Protein AF-A0A497B2S1-F1 (afdb_monomer)

Radius of gyration: 15.11 Å; Cα contacts (8 Å, |Δi|>4): 66; chains: 1; bounding box: 31×27×40 Å

Mean predicted aligned error: 3.39 Å

Foldseek 3Di:
DDFCVVCLVPQVRLCQQQVDGSVRLVVVLVVQVVVVVVVVVVVQVPDPDHDPDDVPRDDADLQHDSSSVNSLVRSCVNVVDDPVVSCVNSVHDDD

Solvent-accessible surface area (backbone atoms only — not comparable to full-atom values): 5654 Å² total; per-residue (Å²): 108,66,46,44,86,84,30,59,89,34,62,72,58,34,27,71,43,47,74,34,54,60,68,59,44,54,58,48,42,55,56,48,47,53,53,52,50,53,51,52,52,52,56,60,69,71,44,94,63,83,76,93,59,62,89,84,67,62,83,82,61,83,57,75,50,66,54,32,46,50,47,54,53,31,32,41,74,61,65,64,58,57,69,68,59,51,22,56,44,45,63,46,82,82,132

Sequence (95 aa):
MLNYAKVADKPNMLRALTGLTKEAFEKLAQAFAQAYEEHLDELDRQREKPRQRRRGGGRKSAIPTIEDKLLFILVYFRLYPIQIVQGFLFGLSQP

Structure (mmCIF, N/CA/C/O backbone):
data_AF-A0A497B2S1-F1
#
_entry.id   AF-A0A497B2S1-F1
#
loop_
_atom_site.group_PDB
_atom_site.id
_atom_site.type_symbol
_atom_site.label_atom_id
_atom_site.label_alt_id
_atom_site.label_comp_id
_atom_site.label_asym_id
_atom_site.label_entity_id
_atom_site.label_seq_id
_atom_site.pdbx_PDB_ins_code
_atom_site.Cartn_x
_atom_site.Cartn_y
_atom_site.Cartn_z
_atom_site.occupancy
_atom_site.B_iso_or_equiv
_atom_site.auth_seq_id
_atom_site.auth_comp_id
_atom_site.auth_asym_id
_atom_site.auth_atom_id
_atom_site.pdbx_PDB_model_num
ATOM 1 N N . MET A 1 1 ? -4.316 -14.159 6.062 1.00 88.50 1 MET A N 1
ATOM 2 C CA . MET A 1 1 ? -3.863 -13.016 5.250 1.00 88.50 1 MET A CA 1
ATOM 3 C C . MET A 1 1 ? -4.755 -11.810 5.480 1.00 88.50 1 MET A C 1
ATOM 5 O O . MET A 1 1 ? -5.979 -11.930 5.342 1.00 88.50 1 MET A O 1
ATOM 9 N N . LEU A 1 2 ? -4.130 -10.704 5.869 1.00 94.00 2 LEU A N 1
ATOM 10 C CA . LEU A 1 2 ? -4.694 -9.363 5.917 1.00 94.00 2 LEU A CA 1
ATOM 11 C C . LEU A 1 2 ? -4.974 -8.880 4.486 1.00 94.00 2 LEU A C 1
ATOM 13 O O . LEU A 1 2 ? -4.153 -9.088 3.599 1.00 94.00 2 LEU A O 1
ATOM 17 N N . ASN A 1 3 ? -6.144 -8.290 4.260 1.00 96.50 3 ASN A N 1
ATOM 18 C CA . ASN A 1 3 ? -6.528 -7.676 2.989 1.00 96.50 3 ASN A CA 1
ATOM 19 C C . ASN A 1 3 ? -7.564 -6.575 3.248 1.00 96.50 3 ASN A C 1
ATOM 21 O O . ASN A 1 3 ? -8.162 -6.533 4.331 1.00 96.50 3 ASN A O 1
ATOM 25 N N . TYR A 1 4 ? -7.764 -5.692 2.274 1.00 97.69 4 TYR A N 1
ATOM 26 C CA . TYR A 1 4 ? -8.618 -4.521 2.415 1.00 97.69 4 TYR A CA 1
ATOM 27 C C . TYR A 1 4 ? -10.072 -4.906 2.689 1.00 97.69 4 TYR A C 1
ATOM 29 O O . TYR A 1 4 ? -10.657 -4.416 3.652 1.00 97.69 4 TYR A O 1
ATOM 37 N N . ALA A 1 5 ? -10.623 -5.871 1.949 1.00 96.56 5 ALA A N 1
ATOM 38 C CA . ALA A 1 5 ? -12.002 -6.334 2.128 1.00 96.56 5 ALA A CA 1
ATOM 39 C C . ALA A 1 5 ? -12.319 -6.772 3.575 1.00 96.56 5 ALA A C 1
ATOM 41 O O . ALA A 1 5 ? -13.412 -6.533 4.076 1.00 96.56 5 ALA A O 1
ATOM 42 N N . LYS A 1 6 ? -11.359 -7.373 4.293 1.00 96.25 6 LYS A N 1
ATOM 43 C CA . LYS A 1 6 ? -11.543 -7.802 5.693 1.00 96.25 6 LYS A CA 1
ATOM 44 C C . LYS A 1 6 ? -11.499 -6.666 6.714 1.00 96.25 6 LYS A C 1
ATOM 46 O O . LYS A 1 6 ? -11.911 -6.889 7.863 1.00 96.25 6 LYS A O 1
ATOM 51 N N . VAL A 1 7 ? -10.934 -5.513 6.348 1.00 97.19 7 VAL A N 1
ATOM 52 C CA . VAL A 1 7 ? -10.688 -4.383 7.259 1.00 97.19 7 VAL A CA 1
ATOM 53 C C . VAL A 1 7 ? -11.477 -3.125 6.906 1.00 97.19 7 VAL A C 1
ATOM 55 O O . VAL A 1 7 ? -11.657 -2.290 7.788 1.00 97.19 7 VAL A O 1
ATOM 58 N N . ALA A 1 8 ? -11.980 -3.006 5.675 1.00 95.94 8 ALA A N 1
ATOM 59 C CA . ALA A 1 8 ? -12.681 -1.828 5.168 1.00 95.94 8 ALA A CA 1
ATOM 60 C C . ALA A 1 8 ? -13.864 -1.423 6.060 1.00 95.94 8 ALA A C 1
ATOM 62 O O . ALA A 1 8 ? -13.999 -0.254 6.413 1.00 95.94 8 ALA A O 1
ATOM 63 N N . ASP A 1 9 ? -14.656 -2.397 6.514 1.00 96.00 9 ASP A N 1
ATOM 64 C CA . ASP A 1 9 ? -15.841 -2.157 7.350 1.00 96.00 9 ASP A CA 1
ATOM 65 C C . ASP A 1 9 ? -15.542 -2.182 8.858 1.00 96.00 9 ASP A C 1
ATOM 67 O O . ASP A 1 9 ? -16.445 -2.253 9.690 1.00 96.00 9 ASP A O 1
ATOM 71 N N . LYS A 1 10 ? -14.261 -2.116 9.241 1.00 97.88 10 LYS A N 1
ATOM 72 C CA . LYS A 1 10 ? -13.808 -2.050 10.638 1.00 97.88 10 LYS A CA 1
ATOM 73 C C . LYS A 1 10 ? -13.028 -0.752 10.855 1.00 97.88 10 LYS A C 1
ATOM 75 O O . LYS A 1 10 ? -11.796 -0.788 10.866 1.00 97.88 10 LYS A O 1
ATOM 80 N N . PRO A 1 11 ? -13.709 0.389 11.080 1.00 96.25 11 PRO A N 1
ATOM 81 C CA . PRO A 1 11 ? -13.082 1.713 11.091 1.00 96.25 11 PRO A CA 1
ATOM 82 C C . PRO A 1 11 ? -11.892 1.828 12.050 1.00 96.25 11 PRO A C 1
ATOM 84 O O . PRO A 1 11 ? -10.843 2.347 11.677 1.00 96.25 11 PRO A O 1
ATOM 87 N N . ASN A 1 12 ? -12.018 1.279 13.263 1.00 97.81 12 ASN A N 1
ATOM 88 C CA . ASN A 1 12 ? -10.938 1.292 14.254 1.00 97.81 12 ASN A CA 1
ATOM 89 C C . ASN A 1 12 ? -9.714 0.502 13.784 1.00 97.81 12 ASN A C 1
ATOM 91 O O . ASN A 1 12 ? -8.585 0.942 13.980 1.00 97.81 12 ASN A O 1
ATOM 95 N N . MET A 1 13 ? -9.936 -0.643 13.138 1.00 97.62 13 MET A N 1
ATOM 96 C CA . MET A 1 13 ? -8.860 -1.502 12.657 1.00 97.62 13 MET A CA 1
ATOM 97 C C . MET A 1 13 ? -8.180 -0.902 11.430 1.00 97.62 13 MET A C 1
ATOM 99 O O . MET A 1 13 ? -6.956 -0.820 11.401 1.00 97.62 13 MET A O 1
ATOM 103 N N . LEU A 1 14 ? -8.953 -0.413 10.456 1.00 98.31 14 LEU A N 1
ATOM 104 C CA . LEU A 1 14 ? -8.412 0.283 9.290 1.00 98.31 14 LEU A CA 1
ATOM 105 C C . LEU A 1 14 ? -7.571 1.492 9.716 1.00 98.31 14 LEU A C 1
ATOM 107 O O . LEU A 1 14 ? -6.435 1.637 9.262 1.00 98.31 14 LEU A O 1
ATOM 111 N N . ARG A 1 15 ? -8.081 2.311 10.643 1.00 98.06 15 ARG A N 1
ATOM 112 C CA . ARG A 1 15 ? -7.367 3.490 11.144 1.00 98.06 15 ARG A CA 1
ATOM 113 C C . ARG A 1 15 ? -6.121 3.122 11.946 1.00 98.06 15 ARG A C 1
ATOM 115 O O . ARG A 1 15 ? -5.108 3.798 11.819 1.00 98.06 15 ARG A O 1
ATOM 122 N N . ALA A 1 16 ? -6.160 2.058 12.747 1.00 97.88 16 ALA A N 1
ATOM 123 C CA . ALA A 1 16 ? -4.976 1.586 13.466 1.00 97.88 16 ALA A CA 1
ATOM 124 C C . ALA A 1 16 ? -3.875 1.119 12.499 1.00 97.88 16 ALA A C 1
ATOM 126 O O . ALA A 1 16 ? -2.712 1.469 12.682 1.00 97.88 16 ALA A O 1
ATOM 127 N N . LEU A 1 17 ? -4.261 0.382 11.453 1.00 98.00 17 LEU A N 1
ATOM 128 C CA . LEU A 1 17 ? -3.352 -0.187 10.460 1.00 98.00 17 LEU A CA 1
ATOM 129 C C . LEU A 1 17 ? -2.791 0.848 9.478 1.00 98.00 17 LEU A C 1
ATOM 131 O O . LEU A 1 17 ? -1.653 0.710 9.056 1.00 98.00 17 LEU A O 1
ATOM 135 N N . THR A 1 18 ? -3.574 1.859 9.091 1.00 98.25 18 THR A N 1
ATOM 136 C CA . THR A 1 18 ? -3.221 2.768 7.979 1.00 98.25 18 THR A CA 1
ATOM 137 C C . THR A 1 18 ? -3.140 4.239 8.370 1.00 98.25 18 THR A C 1
ATOM 139 O O . THR A 1 18 ? -2.598 5.042 7.622 1.00 98.25 18 THR A O 1
ATOM 142 N N . GLY A 1 19 ? -3.692 4.620 9.524 1.00 97.94 19 GLY A N 1
ATOM 143 C CA . GLY A 1 19 ? -3.887 6.020 9.908 1.00 97.94 19 GLY A CA 1
ATOM 144 C C . GLY A 1 19 ? -5.069 6.712 9.218 1.00 97.94 19 GLY A C 1
ATOM 145 O O . GLY A 1 19 ? -5.348 7.863 9.539 1.00 97.94 19 GLY A O 1
ATOM 146 N N . LEU A 1 20 ? -5.782 6.036 8.310 1.00 98.38 20 LEU A N 1
ATOM 147 C CA . LEU A 1 20 ? -6.820 6.639 7.470 1.00 98.38 20 LEU A CA 1
ATOM 148 C C . LEU A 1 20 ? -8.235 6.192 7.856 1.00 98.38 20 LEU A C 1
ATOM 150 O O . LEU A 1 20 ? -8.450 5.106 8.401 1.00 98.38 20 LEU A O 1
ATOM 154 N N . THR A 1 21 ? -9.216 7.039 7.543 1.00 98.38 21 THR A N 1
ATOM 155 C CA . THR A 1 21 ? -10.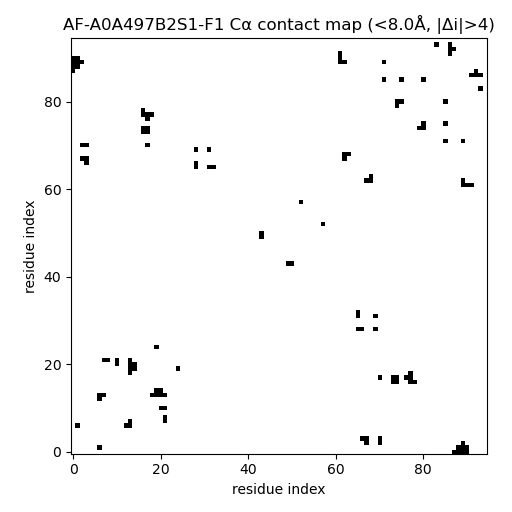628 6.635 7.465 1.00 98.38 21 THR A CA 1
ATOM 156 C C . THR A 1 21 ? -10.873 5.840 6.178 1.00 98.38 21 THR A C 1
ATOM 158 O O . THR A 1 21 ? -10.055 5.879 5.259 1.00 98.38 21 THR A O 1
ATOM 161 N N . LYS A 1 22 ? -12.011 5.135 6.086 1.00 98.19 22 LYS A N 1
ATOM 162 C CA . LYS A 1 22 ? -12.395 4.393 4.871 1.00 98.19 22 LYS A CA 1
ATOM 163 C C . LYS A 1 22 ? -12.438 5.306 3.643 1.00 98.19 22 LYS A C 1
ATOM 165 O O . LYS A 1 22 ? -11.789 5.009 2.652 1.00 98.19 22 LYS A O 1
ATOM 170 N N . GLU A 1 23 ? -13.099 6.452 3.765 1.00 98.25 23 GLU A N 1
ATOM 171 C CA . GLU A 1 23 ? -13.213 7.445 2.692 1.00 98.25 23 GLU A CA 1
ATOM 172 C C . GLU A 1 23 ? -11.846 7.998 2.250 1.00 98.25 23 GLU A C 1
ATOM 174 O O . GLU A 1 23 ? -11.544 8.045 1.058 1.00 98.25 23 GLU A O 1
ATOM 179 N N . ALA A 1 24 ? -10.977 8.363 3.201 1.00 98.50 24 ALA A N 1
ATOM 180 C CA . ALA A 1 24 ? -9.636 8.851 2.878 1.00 98.50 24 ALA A CA 1
ATOM 181 C C . ALA A 1 24 ? -8.782 7.767 2.201 1.00 98.50 24 ALA A C 1
ATOM 183 O O . ALA A 1 24 ? -8.031 8.064 1.272 1.00 98.50 24 ALA A O 1
ATOM 184 N N . PHE A 1 25 ? -8.919 6.512 2.641 1.00 98.62 25 PHE A N 1
ATOM 185 C CA . PHE A 1 25 ? -8.263 5.374 2.008 1.00 98.62 25 PHE A CA 1
ATOM 186 C C . PHE A 1 2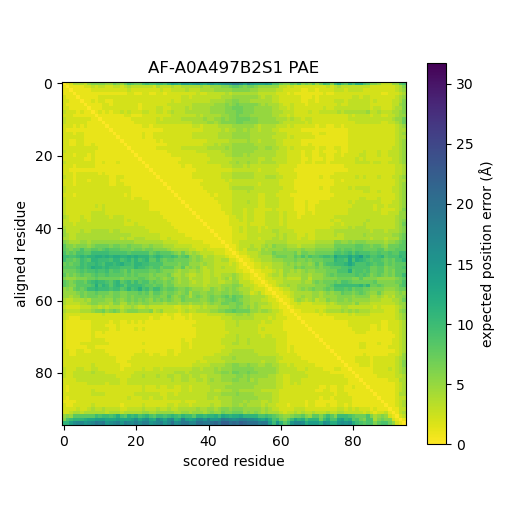5 ? -8.756 5.173 0.571 1.00 98.62 25 PHE A C 1
ATOM 188 O O . PHE A 1 25 ? -7.932 5.045 -0.325 1.00 98.62 25 PHE A O 1
ATOM 195 N N . GLU A 1 26 ? -10.069 5.162 0.332 1.00 98.06 26 GLU A N 1
ATOM 196 C CA . GLU A 1 26 ? -10.652 4.948 -1.002 1.00 98.06 26 GLU A CA 1
ATOM 197 C C . GLU A 1 26 ? -10.249 6.058 -1.979 1.00 98.06 26 GLU A C 1
ATOM 199 O O . GLU A 1 26 ? -9.856 5.778 -3.112 1.00 98.06 26 GLU A O 1
ATOM 204 N N . LYS A 1 27 ? -10.237 7.315 -1.518 1.00 98.44 27 LYS A N 1
ATOM 205 C CA . LYS A 1 27 ? -9.739 8.446 -2.310 1.00 98.44 27 LYS A CA 1
ATOM 206 C C . LYS A 1 27 ? -8.259 8.285 -2.668 1.00 98.44 27 LYS A C 1
ATOM 208 O O . LYS A 1 27 ? -7.866 8.529 -3.808 1.00 98.44 27 LYS A O 1
ATOM 213 N N . LEU A 1 28 ? -7.434 7.854 -1.712 1.00 98.56 28 LEU A N 1
ATOM 214 C CA . LEU A 1 28 ? -6.021 7.578 -1.967 1.00 98.56 28 LEU A CA 1
ATOM 215 C C . LEU A 1 28 ? -5.834 6.376 -2.904 1.00 98.56 28 LEU A C 1
ATOM 217 O O . LEU A 1 28 ? -4.951 6.408 -3.755 1.00 98.56 28 LEU A O 1
ATOM 221 N N . ALA A 1 29 ? -6.671 5.344 -2.789 1.00 98.44 29 ALA A N 1
ATOM 222 C CA . ALA A 1 29 ? -6.624 4.154 -3.632 1.00 98.44 29 ALA A CA 1
ATOM 223 C C . ALA A 1 29 ? -6.873 4.482 -5.106 1.00 98.44 29 ALA A C 1
ATOM 225 O O . ALA A 1 29 ? -6.188 3.932 -5.963 1.00 98.44 29 ALA A O 1
ATOM 226 N N . GLN A 1 30 ? -7.777 5.419 -5.404 1.00 98.38 30 GLN A N 1
ATOM 227 C CA . GLN A 1 30 ? -8.012 5.895 -6.771 1.00 98.38 30 GLN A CA 1
ATOM 228 C C . GLN A 1 30 ? -6.769 6.570 -7.364 1.00 98.38 30 GLN A C 1
ATOM 230 O O . GLN A 1 30 ? -6.321 6.196 -8.447 1.00 98.38 30 GLN A O 1
ATOM 235 N N . ALA A 1 31 ? -6.169 7.517 -6.635 1.00 98.44 31 ALA A N 1
ATOM 236 C CA . ALA A 1 31 ? -4.945 8.188 -7.077 1.00 98.44 31 ALA A CA 1
ATOM 237 C C . ALA A 1 31 ? -3.769 7.203 -7.210 1.00 98.44 31 ALA A C 1
ATOM 239 O O . ALA A 1 31 ? -3.004 7.252 -8.172 1.00 98.44 31 ALA A O 1
ATOM 240 N N . PHE A 1 32 ? -3.652 6.264 -6.268 1.00 98.56 32 PHE A N 1
ATOM 241 C CA . PHE A 1 32 ? -2.639 5.216 -6.304 1.00 98.56 32 PHE A CA 1
ATOM 242 C C . PHE A 1 32 ? -2.834 4.259 -7.487 1.00 98.56 32 PHE A C 1
ATOM 244 O O . PHE A 1 32 ? -1.846 3.877 -8.104 1.00 98.56 32 PHE A O 1
ATOM 251 N N . ALA A 1 33 ? -4.072 3.899 -7.844 1.00 98.38 33 ALA A N 1
ATOM 252 C CA . ALA A 1 33 ? -4.361 3.057 -9.007 1.00 98.38 33 ALA A CA 1
ATOM 253 C C . ALA A 1 33 ? -3.828 3.684 -10.300 1.00 98.38 33 ALA A C 1
ATOM 255 O O . ALA A 1 33 ? -3.168 3.008 -11.087 1.00 98.38 33 ALA A O 1
ATOM 256 N N . GLN A 1 34 ? -4.082 4.983 -10.483 1.00 98.25 34 GLN A N 1
ATOM 257 C CA . GLN A 1 34 ? -3.602 5.726 -11.641 1.00 98.25 34 GLN A CA 1
ATOM 258 C C . GLN A 1 34 ? -2.069 5.761 -11.677 1.00 98.25 34 GLN A C 1
ATOM 260 O O . GLN A 1 34 ? -1.475 5.333 -12.663 1.00 98.25 34 GLN A O 1
ATOM 265 N N . ALA A 1 35 ? -1.430 6.181 -10.580 1.00 98.31 35 ALA A N 1
ATOM 266 C CA . ALA A 1 35 ? 0.029 6.242 -10.496 1.00 98.31 35 ALA A CA 1
ATOM 267 C C . ALA A 1 35 ? 0.685 4.862 -10.696 1.00 98.31 35 ALA A C 1
ATOM 269 O O . ALA A 1 35 ? 1.756 4.749 -11.291 1.00 98.31 35 ALA A O 1
ATOM 270 N N . TYR A 1 36 ? 0.039 3.796 -10.216 1.00 96.88 36 TYR A N 1
ATOM 271 C CA . TYR A 1 36 ? 0.509 2.427 -10.389 1.00 96.88 36 TYR A CA 1
ATOM 272 C C . TYR A 1 36 ? 0.514 2.009 -11.863 1.00 96.88 36 TYR A C 1
ATOM 274 O O . TYR A 1 36 ? 1.520 1.481 -12.334 1.00 96.88 36 TYR A O 1
ATOM 282 N N . GLU A 1 37 ? -0.568 2.256 -12.606 1.00 96.56 37 GLU A N 1
ATOM 283 C CA . GLU A 1 37 ? -0.617 1.931 -14.037 1.00 96.56 37 GLU A CA 1
ATOM 284 C C . GLU A 1 37 ? 0.319 2.814 -14.868 1.00 96.56 37 GLU A C 1
ATOM 286 O O . GLU A 1 37 ? 1.036 2.291 -15.721 1.00 96.56 37 GLU A O 1
ATOM 291 N N . GLU A 1 38 ? 0.402 4.115 -14.573 1.00 97.81 38 GLU A N 1
ATOM 292 C CA . GLU A 1 38 ? 1.348 5.030 -15.229 1.00 97.81 38 GLU A CA 1
ATOM 293 C C . GLU A 1 38 ? 2.798 4.557 -15.059 1.00 97.81 38 GLU A C 1
ATOM 295 O O . GLU A 1 38 ? 3.570 4.532 -16.023 1.00 97.81 38 GLU A O 1
ATOM 300 N N . HIS A 1 39 ? 3.153 4.101 -13.855 1.00 96.50 39 HIS A N 1
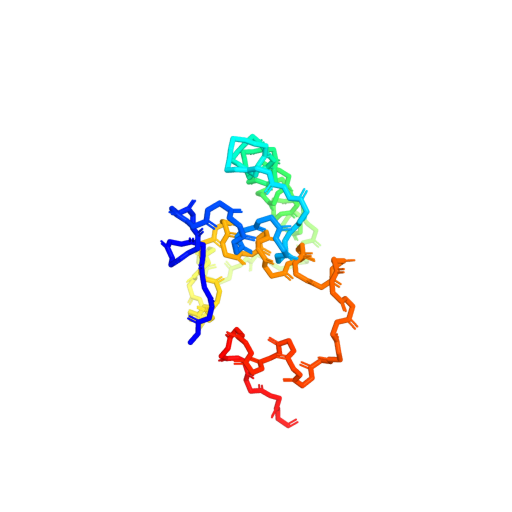ATOM 301 C CA . HIS A 1 39 ? 4.469 3.536 -13.586 1.00 96.50 39 HIS A CA 1
ATOM 302 C C . HIS A 1 39 ? 4.701 2.219 -14.341 1.00 96.50 39 HIS A C 1
ATOM 304 O O . HIS A 1 39 ? 5.777 2.000 -14.898 1.00 96.50 39 HIS A O 1
AT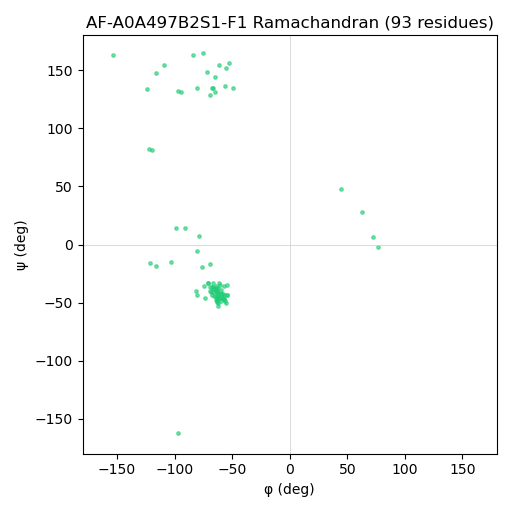OM 310 N N . LEU A 1 40 ? 3.701 1.333 -14.416 1.00 94.06 40 LEU A N 1
ATOM 311 C CA . LEU A 1 40 ? 3.809 0.104 -15.209 1.00 94.06 40 LEU A CA 1
ATOM 312 C C . LEU A 1 40 ? 3.967 0.390 -16.710 1.00 94.06 40 LEU A C 1
ATOM 314 O O . LEU A 1 40 ? 4.715 -0.320 -17.388 1.00 94.06 40 LEU A O 1
ATOM 318 N N . ASP A 1 41 ? 3.286 1.414 -17.228 1.00 95.38 41 ASP A N 1
ATOM 319 C CA . ASP A 1 41 ? 3.434 1.895 -18.604 1.00 95.38 41 ASP A CA 1
ATOM 320 C C . ASP A 1 41 ? 4.834 2.426 -18.869 1.00 95.38 41 ASP A C 1
ATOM 322 O O . ASP A 1 41 ? 5.438 2.085 -19.887 1.00 95.38 41 ASP A O 1
ATOM 326 N N . GLU A 1 42 ? 5.373 3.219 -17.949 1.00 96.00 42 GLU A N 1
ATOM 327 C CA . GLU A 1 42 ? 6.741 3.708 -18.036 1.00 96.00 42 GLU A CA 1
ATOM 328 C C . GLU A 1 42 ? 7.756 2.561 -18.061 1.00 96.00 42 GLU A C 1
ATOM 330 O O . GLU A 1 42 ? 8.589 2.500 -18.968 1.00 96.00 42 GLU A O 1
ATOM 335 N N . LEU A 1 43 ? 7.634 1.605 -17.136 1.00 93.12 43 LEU A N 1
ATOM 336 C CA . LEU A 1 43 ? 8.505 0.432 -17.092 1.00 93.12 43 LEU A CA 1
ATOM 337 C C . LEU A 1 43 ? 8.428 -0.393 -18.377 1.00 93.12 43 LEU A C 1
ATOM 339 O O . LEU A 1 43 ? 9.445 -0.902 -18.841 1.00 93.12 43 LEU A O 1
ATOM 343 N N . ASP A 1 44 ? 7.240 -0.546 -18.965 1.00 92.06 44 ASP A N 1
ATOM 344 C CA . ASP A 1 44 ? 7.094 -1.279 -20.219 1.00 92.06 44 ASP A CA 1
ATOM 345 C C . ASP A 1 44 ? 7.686 -0.520 -21.419 1.00 92.06 44 ASP A C 1
ATOM 347 O O . ASP A 1 44 ? 8.253 -1.173 -22.296 1.00 92.06 44 ASP A O 1
ATOM 351 N N . ARG A 1 45 ? 7.635 0.822 -21.441 1.00 92.56 45 ARG A N 1
ATOM 352 C CA . ARG A 1 45 ? 8.308 1.649 -22.464 1.00 92.56 45 ARG A CA 1
ATOM 353 C C . ARG A 1 45 ? 9.833 1.571 -22.378 1.00 92.56 45 ARG A C 1
ATOM 355 O O . ARG A 1 45 ? 10.496 1.642 -23.406 1.00 92.56 45 ARG A O 1
ATOM 362 N N . GLN A 1 46 ? 10.381 1.420 -21.174 1.00 94.69 46 GLN A N 1
ATOM 363 C CA . GLN A 1 46 ? 11.826 1.348 -20.929 1.00 94.69 46 GLN A CA 1
ATOM 364 C C . GLN A 1 46 ? 12.435 -0.041 -21.205 1.00 94.69 46 GLN A C 1
ATOM 366 O O . GLN A 1 46 ? 13.650 -0.210 -21.121 1.00 94.69 46 GLN A O 1
ATOM 371 N N . ARG A 1 47 ? 11.628 -1.062 -21.527 1.00 92.19 47 ARG A N 1
ATOM 372 C CA . ARG A 1 47 ? 12.139 -2.413 -21.805 1.00 92.19 47 ARG A CA 1
ATOM 373 C C . ARG A 1 47 ? 12.932 -2.460 -23.112 1.00 92.19 47 ARG A C 1
ATOM 375 O O . ARG A 1 47 ? 12.393 -2.179 -24.175 1.00 92.19 47 ARG A O 1
ATOM 382 N N . GLU A 1 48 ? 14.148 -3.003 -23.052 1.00 93.75 48 GLU A N 1
ATOM 383 C CA . GLU A 1 48 ? 14.949 -3.322 -24.247 1.00 93.75 48 GLU A CA 1
ATOM 384 C C . GLU A 1 48 ? 14.271 -4.348 -25.171 1.00 93.75 48 GLU A C 1
ATOM 386 O O . GLU A 1 48 ? 14.439 -4.315 -26.388 1.00 93.75 48 GLU A O 1
ATOM 391 N N . LYS A 1 49 ? 13.506 -5.287 -24.592 1.00 93.25 49 LYS A N 1
ATOM 392 C CA . LYS A 1 49 ? 12.774 -6.328 -25.325 1.00 93.25 49 LYS A CA 1
ATOM 393 C C . LYS A 1 49 ? 11.281 -6.289 -24.987 1.00 93.25 49 LYS A C 1
ATOM 395 O O . LYS A 1 49 ? 10.936 -6.283 -23.798 1.00 93.25 49 LYS A O 1
ATOM 400 N N . PRO A 1 50 ? 10.386 -6.353 -25.991 1.00 87.81 50 PRO A N 1
ATOM 401 C CA . PRO A 1 50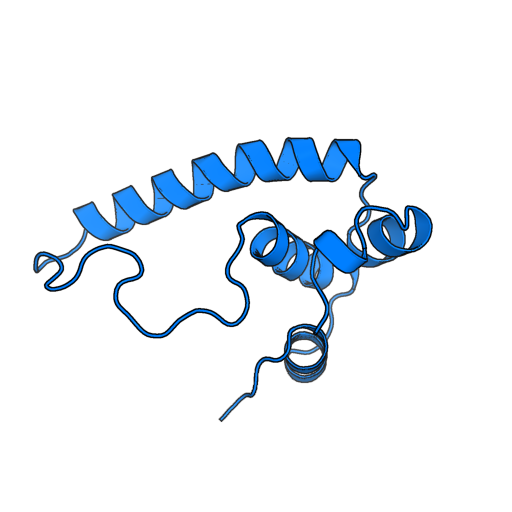 ? 8.949 -6.427 -25.759 1.00 87.81 50 PRO A CA 1
ATOM 402 C C . PRO A 1 50 ? 8.559 -7.602 -24.857 1.00 87.81 50 PRO A C 1
ATOM 404 O O . PRO A 1 50 ? 9.215 -8.647 -24.827 1.00 87.81 50 PRO A O 1
ATOM 407 N N . ARG A 1 51 ? 7.453 -7.458 -24.119 1.00 87.00 51 ARG A N 1
ATOM 408 C CA . ARG A 1 51 ? 6.946 -8.542 -23.268 1.00 87.00 51 ARG A CA 1
ATOM 409 C C . ARG A 1 51 ? 6.507 -9.730 -24.126 1.00 87.00 51 ARG A C 1
ATOM 411 O O . ARG A 1 51 ? 5.676 -9.577 -25.012 1.00 87.00 51 ARG A O 1
ATOM 418 N N . GLN A 1 52 ? 6.958 -10.934 -23.771 1.00 90.38 52 GLN A N 1
ATOM 419 C CA . GLN A 1 52 ? 6.445 -12.172 -24.374 1.00 90.38 52 GLN A CA 1
ATOM 420 C C . GLN A 1 52 ? 5.006 -12.486 -23.923 1.00 90.38 52 GLN A C 1
ATOM 422 O O . GLN A 1 52 ? 4.217 -13.050 -24.674 1.00 90.38 52 GLN A O 1
ATOM 427 N N . ARG A 1 53 ? 4.655 -12.136 -22.677 1.00 88.94 53 ARG A N 1
ATOM 428 C CA . ARG A 1 53 ? 3.322 -12.352 -22.092 1.00 88.94 53 ARG A CA 1
ATOM 429 C C . ARG A 1 53 ? 2.652 -11.021 -21.777 1.00 88.94 53 ARG A C 1
ATOM 431 O O . ARG A 1 53 ? 3.321 -10.078 -21.345 1.00 88.94 53 ARG A O 1
ATOM 438 N N . ARG A 1 54 ? 1.320 -10.981 -21.892 1.00 88.00 54 ARG A N 1
ATOM 439 C CA . ARG A 1 54 ? 0.502 -9.848 -21.426 1.00 88.00 54 ARG A CA 1
ATOM 440 C C . ARG A 1 54 ? 0.806 -9.512 -19.958 1.00 88.00 54 ARG A C 1
ATOM 442 O O . ARG A 1 54 ? 1.259 -10.372 -19.189 1.00 88.00 54 ARG A O 1
ATOM 449 N N . ARG A 1 55 ? 0.537 -8.264 -19.553 1.00 86.19 55 ARG A N 1
ATOM 450 C CA . ARG A 1 55 ? 0.562 -7.867 -18.135 1.00 86.19 55 ARG A CA 1
ATOM 451 C C . ARG A 1 55 ? -0.249 -8.857 -17.297 1.00 86.19 55 ARG A C 1
ATOM 453 O O . ARG A 1 55 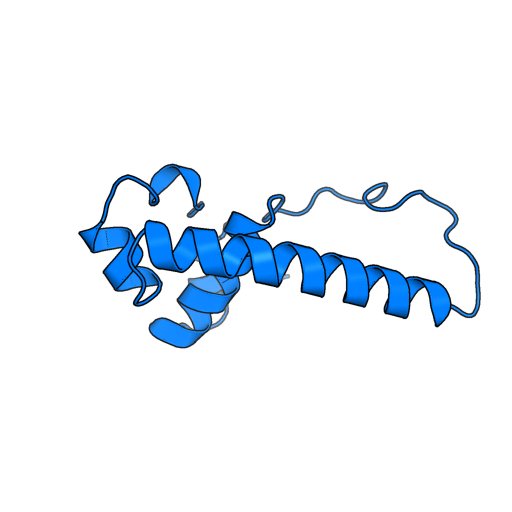? -1.317 -9.297 -17.706 1.00 86.19 55 ARG A O 1
ATOM 460 N N . GLY A 1 56 ? 0.309 -9.278 -16.163 1.00 85.12 56 GLY A N 1
ATOM 461 C CA . GLY A 1 56 ? -0.329 -10.269 -15.288 1.00 85.12 56 GLY A CA 1
ATOM 462 C C . GLY A 1 56 ? -0.344 -11.722 -15.799 1.00 85.12 56 GLY A C 1
ATOM 463 O O . GLY A 1 56 ? -0.946 -12.576 -15.145 1.00 85.12 56 GLY A O 1
ATOM 464 N N . GLY A 1 57 ? 0.327 -12.036 -16.917 1.00 87.19 57 GLY A N 1
ATOM 465 C CA . GLY A 1 57 ? 0.459 -13.401 -17.463 1.00 87.19 57 GLY A CA 1
ATOM 466 C C . GLY A 1 57 ? 1.501 -14.297 -16.768 1.00 87.19 57 GLY A C 1
ATOM 467 O O . GLY A 1 57 ? 1.837 -15.372 -17.268 1.00 87.19 57 GLY A O 1
ATOM 468 N N . GLY A 1 58 ? 2.072 -13.834 -15.654 1.00 87.81 58 GLY A N 1
ATOM 469 C CA . GLY A 1 58 ? 2.996 -14.594 -14.807 1.00 87.81 58 GLY A CA 1
ATOM 470 C C . GLY A 1 58 ? 2.298 -15.249 -13.611 1.00 87.81 58 GLY A C 1
ATOM 471 O O . GLY A 1 58 ? 1.073 -15.376 -13.576 1.00 87.81 58 GLY A O 1
ATOM 472 N N . ARG A 1 59 ? 3.095 -15.637 -12.606 1.00 86.00 59 ARG A N 1
ATOM 473 C CA . ARG A 1 59 ? 2.590 -16.111 -11.308 1.00 86.00 59 ARG A CA 1
ATOM 474 C C . ARG A 1 59 ? 1.674 -15.051 -10.690 1.00 86.00 59 ARG A C 1
ATOM 476 O O . ARG A 1 59 ? 1.989 -13.862 -10.718 1.00 86.00 59 ARG A O 1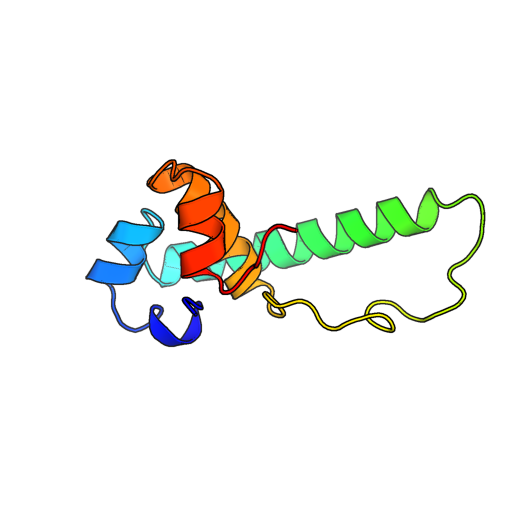
ATOM 483 N N . LYS A 1 60 ? 0.542 -15.484 -10.133 1.00 86.06 60 LYS A N 1
ATOM 484 C CA . LYS A 1 60 ? -0.386 -14.581 -9.446 1.00 86.06 60 LYS A CA 1
ATOM 485 C C . LYS A 1 60 ? 0.262 -14.037 -8.173 1.00 86.06 60 LYS A C 1
ATOM 487 O O . LYS A 1 60 ? 0.884 -14.787 -7.422 1.00 86.06 60 LYS A O 1
ATOM 492 N N . SER A 1 61 ? 0.128 -12.728 -7.974 1.00 86.38 61 SER A N 1
ATOM 493 C CA . SER A 1 61 ? 0.578 -12.047 -6.760 1.00 86.38 61 SER A CA 1
ATOM 494 C C . SER A 1 61 ? -0.233 -12.532 -5.558 1.00 86.38 61 SER A C 1
ATOM 496 O O . SER A 1 61 ? -1.437 -12.748 -5.684 1.00 86.38 61 SER A O 1
ATOM 498 N N . ALA A 1 62 ? 0.410 -12.640 -4.395 1.00 88.12 62 ALA A N 1
ATOM 499 C CA . ALA A 1 62 ? -0.285 -12.830 -3.120 1.00 88.12 62 ALA A CA 1
ATOM 500 C C . ALA A 1 62 ? -1.080 -11.579 -2.697 1.00 88.12 62 ALA A C 1
ATOM 502 O O . ALA A 1 62 ? -1.984 -11.673 -1.881 1.00 88.12 62 ALA A O 1
ATOM 503 N N . ILE A 1 63 ? -0.779 -10.422 -3.294 1.00 93.25 63 ILE A N 1
ATOM 504 C CA . ILE A 1 63 ? -1.437 -9.133 -3.060 1.00 93.25 63 ILE A CA 1
ATOM 505 C C . ILE A 1 63 ? -1.991 -8.656 -4.417 1.00 93.25 63 ILE A C 1
ATOM 507 O O . ILE A 1 63 ? -1.286 -7.962 -5.164 1.00 93.25 63 ILE A O 1
ATOM 511 N N . PRO A 1 64 ? -3.173 -9.148 -4.837 1.00 90.94 64 PRO A N 1
ATOM 512 C CA . PRO A 1 64 ? -3.626 -9.010 -6.219 1.00 90.94 64 PRO A CA 1
ATOM 513 C C . PRO A 1 64 ? -4.258 -7.647 -6.522 1.00 90.94 64 PRO A C 1
ATOM 515 O O . PRO A 1 64 ? -4.010 -7.102 -7.601 1.00 90.94 64 PRO A O 1
ATOM 518 N N . THR A 1 65 ? -5.050 -7.095 -5.599 1.00 95.75 65 THR A N 1
ATOM 519 C CA . THR A 1 65 ? -5.818 -5.864 -5.831 1.00 95.75 65 THR A CA 1
ATOM 520 C C . THR A 1 65 ? -4.978 -4.611 -5.589 1.00 95.75 65 THR A C 1
ATOM 522 O O . THR A 1 65 ? -3.895 -4.669 -5.000 1.00 95.75 65 THR A O 1
ATOM 525 N N . ILE A 1 66 ? -5.447 -3.466 -6.085 1.00 97.25 66 ILE A N 1
ATOM 526 C CA . ILE A 1 66 ? -4.783 -2.178 -5.855 1.00 97.25 66 ILE A CA 1
ATOM 527 C C . ILE A 1 66 ? -4.912 -1.767 -4.386 1.00 97.25 66 ILE A C 1
ATOM 529 O O . ILE A 1 66 ? -3.939 -1.322 -3.781 1.00 97.25 66 ILE A O 1
ATOM 533 N N . GLU A 1 67 ? -6.076 -1.999 -3.790 1.00 98.25 67 GLU A N 1
ATOM 534 C CA . GLU A 1 67 ? -6.364 -1.707 -2.392 1.00 98.25 67 GLU A CA 1
ATOM 535 C C . GLU A 1 67 ? -5.480 -2.539 -1.463 1.00 98.25 67 GLU A C 1
ATOM 537 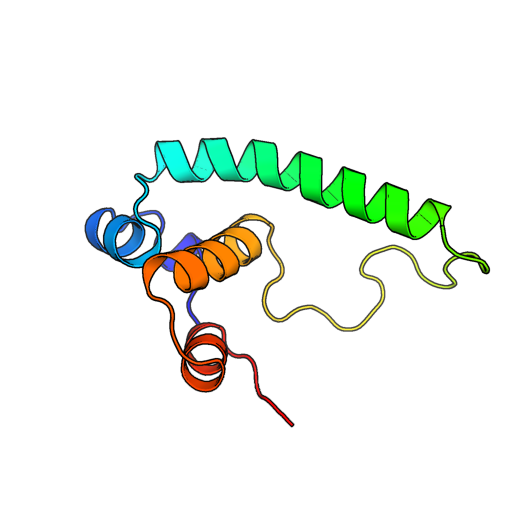O O . GLU A 1 67 ? -4.946 -2.011 -0.493 1.00 98.25 67 GLU A O 1
ATOM 542 N N . ASP A 1 68 ? -5.250 -3.818 -1.774 1.00 97.81 68 ASP A N 1
ATOM 543 C CA . ASP A 1 68 ? -4.377 -4.673 -0.968 1.00 97.81 68 ASP A CA 1
ATOM 544 C C . ASP A 1 68 ? -2.908 -4.227 -1.060 1.00 97.81 68 ASP A C 1
ATOM 546 O O . ASP A 1 68 ? -2.190 -4.262 -0.058 1.00 97.81 68 ASP A O 1
ATOM 550 N N . LYS A 1 69 ? -2.457 -3.760 -2.235 1.00 97.69 69 LYS A N 1
ATOM 551 C CA . LYS A 1 69 ? -1.109 -3.186 -2.417 1.00 97.69 69 LYS A CA 1
ATOM 552 C C . LYS A 1 69 ? -0.950 -1.889 -1.633 1.00 97.69 69 LYS A C 1
ATOM 554 O O . LYS A 1 69 ? 0.061 -1.710 -0.958 1.00 97.69 69 LYS A O 1
ATOM 559 N N . LEU A 1 70 ? -1.950 -1.009 -1.681 1.00 98.50 70 LEU A N 1
ATOM 560 C CA . LEU A 1 70 ? -1.940 0.221 -0.898 1.00 98.50 70 LEU A CA 1
ATOM 561 C C . LEU A 1 70 ? -1.958 -0.086 0.604 1.00 98.50 70 LEU A C 1
ATOM 563 O O . LEU A 1 70 ? -1.166 0.476 1.354 1.00 98.50 70 LEU A O 1
ATOM 567 N N . LEU A 1 71 ? -2.807 -1.022 1.041 1.00 98.44 71 LEU A N 1
ATOM 568 C CA . LEU A 1 71 ? -2.868 -1.469 2.431 1.00 98.44 71 LEU A CA 1
ATOM 569 C C . LEU A 1 71 ? -1.511 -2.003 2.901 1.00 98.44 71 LEU A C 1
ATOM 571 O O . LEU A 1 71 ? -1.073 -1.648 3.991 1.00 98.44 71 LEU A O 1
ATOM 575 N N . PHE A 1 72 ? -0.825 -2.806 2.084 1.00 97.75 72 PHE A N 1
ATOM 576 C CA . PHE A 1 72 ? 0.526 -3.290 2.374 1.00 97.75 72 PHE A CA 1
ATOM 577 C C . PHE A 1 72 ? 1.503 -2.142 2.643 1.00 97.75 72 PHE A C 1
ATOM 579 O O . PHE A 1 72 ? 2.173 -2.130 3.677 1.00 97.75 72 PHE A O 1
ATOM 586 N N . ILE A 1 73 ? 1.542 -1.155 1.748 1.00 98.00 73 ILE A N 1
ATOM 587 C CA . ILE A 1 73 ? 2.427 0.009 1.858 1.00 98.00 73 ILE A CA 1
ATOM 588 C C . ILE A 1 73 ? 2.099 0.834 3.110 1.00 98.00 73 ILE A C 1
ATOM 590 O O . ILE A 1 73 ? 2.992 1.175 3.884 1.00 98.00 73 ILE A O 1
ATOM 594 N N . LEU A 1 74 ? 0.818 1.123 3.350 1.00 98.56 74 LEU A N 1
ATOM 595 C CA . LEU A 1 74 ? 0.393 1.947 4.482 1.00 98.56 74 LEU A CA 1
ATOM 596 C C . LEU A 1 74 ? 0.601 1.255 5.829 1.00 98.56 74 LEU A C 1
ATOM 598 O O . LEU A 1 74 ? 0.996 1.920 6.781 1.00 98.56 74 LEU A O 1
ATOM 602 N N . VAL A 1 75 ? 0.398 -0.063 5.914 1.00 98.31 75 VAL A N 1
ATOM 603 C CA . VAL A 1 75 ? 0.727 -0.835 7.123 1.00 98.31 75 VAL A CA 1
ATOM 604 C C . VAL A 1 75 ? 2.215 -0.723 7.440 1.00 98.31 75 VAL A C 1
ATOM 606 O O . VAL A 1 75 ? 2.571 -0.506 8.599 1.00 98.31 75 VAL A O 1
ATOM 609 N N . TYR A 1 76 ? 3.077 -0.799 6.420 1.00 97.94 76 TYR A N 1
ATOM 610 C CA . TYR A 1 76 ? 4.510 -0.613 6.617 1.00 97.94 76 TYR A CA 1
ATOM 611 C C . TYR A 1 76 ? 4.834 0.798 7.119 1.00 97.94 76 TYR A C 1
ATOM 613 O O . TYR A 1 76 ? 5.507 0.946 8.134 1.00 97.94 76 TYR A O 1
ATOM 621 N N . PHE A 1 77 ? 4.301 1.839 6.475 1.00 97.88 77 PHE A N 1
ATOM 622 C CA . PHE A 1 77 ? 4.546 3.219 6.900 1.00 97.88 77 PHE A CA 1
ATOM 623 C C . PHE A 1 77 ? 3.986 3.543 8.286 1.00 97.88 77 PHE A C 1
ATOM 625 O O . PHE A 1 77 ? 4.587 4.319 9.025 1.00 97.88 77 PHE A O 1
ATOM 632 N N . ARG A 1 78 ? 2.836 2.971 8.652 1.00 97.88 78 ARG A N 1
ATOM 633 C CA . ARG A 1 78 ? 2.162 3.281 9.913 1.00 97.88 78 ARG A CA 1
ATOM 634 C C . ARG A 1 78 ? 2.755 2.535 11.100 1.00 97.88 78 ARG A C 1
ATOM 636 O O . ARG A 1 78 ? 2.872 3.120 12.173 1.00 97.88 78 ARG A O 1
ATOM 643 N N . LEU A 1 79 ? 3.049 1.248 10.930 1.00 97.44 79 LEU A N 1
ATOM 644 C CA . LEU A 1 79 ? 3.467 0.370 12.026 1.00 97.44 79 LEU A CA 1
ATOM 645 C C . LEU A 1 79 ? 4.970 0.103 12.038 1.00 97.44 79 LEU A C 1
ATOM 647 O O . LEU A 1 79 ? 5.475 -0.410 13.032 1.00 97.44 79 LEU A O 1
ATOM 651 N N . TYR A 1 80 ? 5.662 0.416 10.941 1.00 97.06 80 TYR A N 1
ATOM 652 C CA . TYR A 1 80 ? 7.075 0.119 10.728 1.00 97.06 80 TYR A CA 1
ATOM 653 C C . TYR A 1 80 ? 7.473 -1.316 11.141 1.00 97.06 80 TYR A C 1
ATOM 655 O O . TYR A 1 80 ? 8.444 -1.514 11.876 1.00 97.06 80 TYR A O 1
ATOM 663 N N . PRO A 1 81 ? 6.709 -2.349 10.726 1.00 96.38 81 PRO A N 1
ATOM 664 C CA . PRO A 1 81 ? 6.994 -3.718 11.104 1.00 96.38 81 PRO A CA 1
ATOM 665 C C . PRO A 1 81 ? 8.243 -4.222 10.376 1.00 96.38 81 PRO A C 1
ATOM 667 O O . PRO A 1 81 ? 8.505 -3.881 9.220 1.00 96.38 81 PRO A O 1
ATOM 670 N N . ILE A 1 82 ? 8.981 -5.119 11.027 1.00 96.44 82 ILE A N 1
ATOM 671 C CA . ILE A 1 82 ? 10.042 -5.872 10.356 1.00 96.44 82 ILE A CA 1
ATOM 672 C C . ILE A 1 82 ? 9.465 -6.730 9.221 1.00 96.44 82 ILE A C 1
ATOM 674 O O . ILE A 1 82 ? 8.305 -7.153 9.259 1.00 96.44 82 ILE A O 1
ATOM 678 N N . GLN A 1 83 ? 10.298 -7.044 8.227 1.00 93.56 83 GLN A N 1
ATOM 679 C CA . GLN A 1 83 ? 9.872 -7.733 7.006 1.00 93.56 83 GLN A CA 1
ATOM 680 C C . GLN A 1 83 ? 9.190 -9.083 7.270 1.00 93.56 83 GLN A C 1
ATOM 682 O O . GLN A 1 83 ? 8.220 -9.409 6.591 1.00 93.56 83 GLN A O 1
ATOM 687 N N . I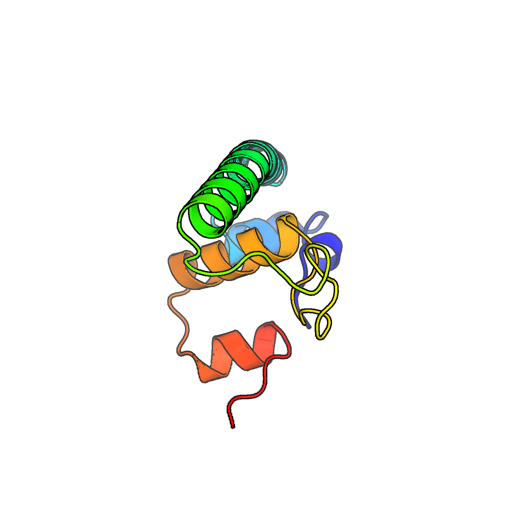LE A 1 84 ? 9.638 -9.832 8.283 1.00 95.00 84 ILE A N 1
ATOM 688 C CA . ILE A 1 84 ? 9.030 -11.114 8.671 1.00 95.00 84 ILE A CA 1
ATOM 689 C C . ILE A 1 84 ? 7.579 -10.917 9.132 1.00 95.00 84 ILE A C 1
ATOM 691 O O . ILE A 1 84 ? 6.691 -11.650 8.703 1.00 95.00 84 ILE A O 1
ATOM 695 N N . VAL A 1 85 ? 7.309 -9.899 9.959 1.00 95.44 85 VAL A N 1
ATOM 696 C CA . VAL A 1 85 ? 5.951 -9.591 10.443 1.00 95.44 85 VAL A CA 1
ATOM 697 C C . VAL A 1 85 ? 5.077 -9.098 9.293 1.00 95.44 85 VAL A C 1
ATOM 699 O O . VAL A 1 85 ? 3.947 -9.558 9.139 1.00 95.44 85 VAL A O 1
ATOM 702 N N . GLN A 1 86 ? 5.611 -8.220 8.443 1.00 95.69 86 GLN A N 1
ATOM 703 C CA . GLN A 1 86 ? 4.917 -7.754 7.245 1.00 95.69 86 GLN A CA 1
ATOM 704 C C . GLN A 1 86 ? 4.557 -8.931 6.322 1.00 95.69 86 GLN A C 1
ATOM 706 O O . GLN A 1 86 ? 3.420 -9.050 5.865 1.00 95.69 86 GLN A O 1
ATOM 711 N N . GLY A 1 87 ? 5.501 -9.844 6.089 1.00 94.56 87 GLY A N 1
ATOM 712 C CA . GLY A 1 87 ? 5.277 -11.042 5.291 1.00 94.56 87 GLY A CA 1
ATOM 713 C C . GLY A 1 87 ? 4.220 -11.954 5.906 1.00 94.56 87 GLY A C 1
ATOM 714 O O . GLY A 1 87 ? 3.275 -12.335 5.220 1.00 94.56 87 GLY A O 1
ATOM 715 N N . PHE A 1 88 ? 4.295 -12.210 7.213 1.00 94.31 88 PHE A N 1
ATOM 716 C CA . PHE A 1 88 ? 3.305 -13.006 7.939 1.00 94.31 88 PHE A CA 1
ATOM 717 C C . PHE A 1 88 ? 1.882 -12.435 7.816 1.00 94.31 88 PHE A C 1
ATOM 719 O O . PHE A 1 88 ? 0.945 -13.165 7.480 1.00 94.31 88 PHE A O 1
ATOM 726 N N . LEU A 1 89 ? 1.708 -11.122 8.016 1.00 95.12 89 LEU A N 1
ATOM 727 C CA . LEU A 1 89 ? 0.405 -10.459 7.898 1.00 95.12 89 LEU A CA 1
ATOM 728 C C . LEU A 1 89 ? -0.192 -10.620 6.491 1.00 95.12 89 LEU A C 1
ATOM 730 O O . LEU A 1 89 ? -1.381 -10.930 6.351 1.00 95.12 89 LEU A O 1
ATOM 734 N N . PHE A 1 90 ? 0.635 -10.475 5.455 1.00 95.06 90 PHE A N 1
ATOM 735 C CA . PHE A 1 90 ? 0.224 -10.511 4.049 1.00 95.06 90 PHE A CA 1
ATOM 736 C C . PHE A 1 90 ? 0.462 -11.858 3.354 1.00 95.06 90 PHE A C 1
ATOM 738 O O . PHE A 1 90 ? 0.331 -11.948 2.138 1.00 95.06 90 PHE A O 1
ATOM 745 N N . GLY A 1 91 ? 0.729 -12.930 4.108 1.00 92.88 91 GLY A N 1
ATOM 746 C CA . GLY A 1 91 ? 0.861 -14.280 3.550 1.00 92.88 91 GLY A CA 1
ATOM 747 C C . GLY A 1 91 ? 2.021 -14.432 2.560 1.00 92.88 91 GLY A C 1
ATOM 748 O O . GLY A 1 91 ? 1.944 -15.253 1.648 1.00 92.88 91 GLY A O 1
ATOM 749 N N . LEU A 1 92 ? 3.076 -13.632 2.718 1.00 91.06 92 LEU A N 1
ATOM 750 C CA . LEU A 1 92 ? 4.312 -13.725 1.951 1.00 91.06 92 LEU A CA 1
ATOM 751 C C . LEU A 1 92 ? 5.319 -14.576 2.725 1.00 91.06 92 LEU A C 1
ATOM 753 O O . LEU A 1 92 ? 5.573 -14.332 3.903 1.00 91.06 92 LEU A O 1
ATOM 757 N N . SER A 1 93 ? 5.923 -15.546 2.049 1.00 80.38 93 SER A N 1
ATOM 758 C CA . SER A 1 93 ? 7.064 -16.302 2.563 1.00 80.38 93 SER A CA 1
ATOM 759 C C . SER A 1 93 ? 8.361 -15.706 2.020 1.00 80.38 93 SER A C 1
ATOM 761 O O . SER A 1 93 ? 8.470 -15.497 0.808 1.00 80.38 93 SER A O 1
ATOM 763 N N . GLN A 1 94 ? 9.345 -15.470 2.886 1.00 66.88 94 GLN A N 1
ATOM 764 C CA . GLN A 1 94 ? 10.724 -15.268 2.442 1.00 66.88 94 GLN A CA 1
ATOM 765 C C . GLN A 1 94 ? 11.363 -16.640 2.165 1.00 66.88 94 GLN A C 1
ATOM 767 O O . GLN A 1 94 ? 11.139 -17.552 2.965 1.00 66.88 94 GLN A O 1
ATOM 772 N N . PRO A 1 95 ? 12.077 -16.816 1.038 1.00 61.88 95 PRO A N 1
ATOM 773 C CA . PRO A 1 95 ? 13.004 -17.929 0.868 1.00 61.88 95 PRO A CA 1
ATOM 774 C C . PRO A 1 95 ? 14.222 -17.796 1.785 1.00 61.88 95 PRO A C 1
ATOM 776 O O . PRO A 1 95 ? 14.589 -16.642 2.114 1.00 61.88 95 PRO A O 1
#

Secondary structure (DSSP, 8-state):
---HHHHTT-HHHHHHHHS--HHHHHHHHHHHHHHHHHHHHHHHHT-SS--SS-TT-SSPPSS-SHHHHHHHHHHHHHH---HHHHHHHTTPPP-

pLDDT: mean 94.36, std 5.99, range [61.88, 98.62]